Protein AF-A0A101VU40-F1 (afdb_monomer_lite)

Foldseek 3Di:
DDPVVVVVVVVVVVVVVVVVVVVVVVVVVVVVVVVVVVVVVVVVVVVVVVVVVVVVVVVVCPPPVNVQVCCCPVVVDDDDPDDPDPPPDDPVNVVVVVVVVVVVVD

Sequence (106 aa):
MNRTNIFYTIVAVFFVAIFVFIYVVLVTENKNNSRDYVKSIEMFNRKKNTIEMKKVEIQTLESEDRITSFAADSLNLIRSSDVFEKITISKTQLKQIELVLKEKYE

Secondary structure (DSSP, 8-state):
--HHHHHHHHHHHHHHHHHHHHHHHHHHHHHHHHHHHHHHHHHHHHHHHHHHHHHHHHHHHS-HHHHHHHHHHHH-PPPP-S--------HHHHHHHHHHHHHH--

Radius of gyration: 39.48 Å; chains: 1; bounding box: 72×41×106 Å

pLDDT: mean 81.67, std 13.39, range [48.22, 97.38]

Structure (mmCIF, N/CA/C/O backbone):
data_AF-A0A101VU40-F1
#
_entry.id   AF-A0A101VU40-F1
#
loop_
_atom_site.group_PDB
_atom_site.id
_atom_site.type_symbol
_atom_site.label_atom_id
_atom_site.label_alt_id
_atom_site.label_comp_id
_atom_site.label_asym_id
_atom_site.label_entity_id
_atom_site.label_seq_id
_atom_site.pdbx_PDB_ins_code
_atom_site.Cartn_x
_atom_site.Cartn_y
_atom_site.Cartn_z
_atom_site.occupancy
_atom_site.B_iso_or_equiv
_atom_site.auth_seq_id
_atom_site.auth_comp_id
_atom_site.auth_asym_id
_atom_site.auth_atom_id
_atom_site.pdbx_PDB_model_num
ATOM 1 N N . MET A 1 1 ? 32.180 6.579 -54.361 1.00 57.69 1 MET A N 1
ATOM 2 C CA . MET A 1 1 ? 31.068 6.614 -53.385 1.00 57.69 1 MET A CA 1
ATOM 3 C C . MET A 1 1 ? 31.168 7.933 -52.622 1.00 57.69 1 MET A C 1
ATOM 5 O O . MET A 1 1 ? 32.208 8.185 -52.026 1.00 57.69 1 MET A O 1
ATOM 9 N N . ASN A 1 2 ? 30.182 8.828 -52.750 1.00 74.38 2 ASN A N 1
ATOM 10 C CA . ASN A 1 2 ? 30.278 10.199 -52.226 1.00 74.38 2 ASN A CA 1
ATOM 11 C C . ASN A 1 2 ? 30.346 10.204 -50.692 1.00 74.38 2 ASN A C 1
ATOM 13 O O . ASN A 1 2 ? 29.471 9.644 -50.033 1.00 74.38 2 ASN A O 1
ATOM 17 N N . ARG A 1 3 ? 31.373 10.855 -50.126 1.00 74.25 3 ARG A N 1
ATOM 18 C CA . ARG A 1 3 ? 31.601 10.958 -48.669 1.00 74.25 3 ARG A CA 1
ATOM 19 C C . ARG A 1 3 ? 30.395 11.533 -47.915 1.00 74.25 3 ARG A C 1
ATOM 21 O O . ARG A 1 3 ? 30.128 11.125 -46.791 1.00 74.25 3 ARG A O 1
ATOM 28 N N . THR A 1 4 ? 29.634 12.413 -48.560 1.00 79.31 4 THR A N 1
ATOM 29 C CA . THR A 1 4 ? 28.373 12.968 -48.055 1.00 79.31 4 THR A CA 1
ATOM 30 C C . THR A 1 4 ? 27.316 11.893 -47.801 1.00 79.31 4 THR A C 1
ATOM 32 O O . THR A 1 4 ? 26.746 11.856 -46.717 1.00 79.31 4 THR A O 1
ATOM 35 N N . ASN A 1 5 ? 27.106 10.953 -48.726 1.00 83.94 5 ASN A N 1
ATOM 36 C CA . ASN A 1 5 ? 26.100 9.891 -48.564 1.00 83.94 5 ASN A CA 1
ATOM 37 C C . ASN A 1 5 ? 26.449 8.928 -47.417 1.00 83.94 5 ASN A C 1
ATOM 39 O O . ASN A 1 5 ? 25.563 8.452 -46.707 1.00 83.94 5 ASN A O 1
ATOM 43 N N . ILE A 1 6 ? 27.744 8.670 -47.207 1.00 86.88 6 ILE A N 1
ATOM 44 C CA . ILE A 1 6 ? 28.229 7.844 -46.092 1.00 86.88 6 ILE A CA 1
ATOM 45 C C . ILE A 1 6 ? 27.946 8.547 -44.758 1.00 86.88 6 ILE A C 1
ATOM 47 O O . ILE A 1 6 ? 27.414 7.923 -43.844 1.00 86.88 6 ILE A O 1
ATOM 51 N N . PHE A 1 7 ? 28.223 9.851 -44.665 1.00 89.94 7 PHE A N 1
ATOM 52 C CA . PHE A 1 7 ? 27.946 10.637 -43.462 1.00 89.94 7 PHE A CA 1
ATOM 53 C C . PHE A 1 7 ? 26.452 10.644 -43.099 1.00 89.94 7 PHE A C 1
ATOM 55 O O . PHE A 1 7 ? 26.106 10.359 -41.956 1.00 89.94 7 PHE A O 1
ATOM 62 N N . TYR A 1 8 ? 25.557 10.868 -44.068 1.00 90.31 8 TYR A N 1
ATOM 63 C CA . TYR A 1 8 ? 24.108 10.813 -43.822 1.00 90.31 8 TYR A CA 1
ATOM 64 C C . TYR A 1 8 ? 23.635 9.439 -43.339 1.00 90.31 8 TYR A C 1
ATOM 66 O O . TYR A 1 8 ? 22.791 9.360 -42.449 1.00 90.31 8 TYR A O 1
ATOM 74 N N . THR A 1 9 ? 24.204 8.358 -43.877 1.00 91.12 9 THR A N 1
ATOM 75 C CA . THR A 1 9 ? 23.857 6.992 -43.457 1.00 91.12 9 THR A CA 1
ATOM 76 C C . THR A 1 9 ? 24.282 6.734 -42.009 1.00 91.12 9 THR A C 1
ATOM 78 O O . THR A 1 9 ? 23.502 6.198 -41.226 1.00 91.12 9 THR A O 1
ATOM 81 N N . ILE A 1 10 ? 25.488 7.166 -41.623 1.00 92.88 10 ILE A N 1
ATOM 82 C CA . ILE A 1 10 ? 25.988 7.043 -40.244 1.00 92.88 10 ILE A CA 1
ATOM 83 C C . ILE A 1 10 ? 25.093 7.821 -39.275 1.00 92.88 10 ILE A C 1
ATOM 85 O O . ILE A 1 10 ? 24.694 7.290 -38.239 1.00 92.88 10 ILE A O 1
ATOM 89 N N . VAL A 1 11 ? 24.732 9.056 -39.631 1.00 94.19 11 VAL A N 1
ATOM 90 C CA . VAL A 1 11 ? 23.842 9.893 -38.817 1.00 94.19 11 VAL A CA 1
ATOM 91 C C . VAL A 1 11 ? 22.459 9.248 -38.673 1.00 94.19 11 VAL A C 1
ATOM 93 O O . VAL A 1 11 ? 21.932 9.188 -37.566 1.00 94.19 11 VAL A O 1
ATOM 96 N N . ALA A 1 12 ? 21.891 8.700 -39.750 1.00 94.12 12 ALA A N 1
ATOM 97 C CA . ALA A 1 12 ? 20.597 8.020 -39.703 1.00 94.12 12 ALA A CA 1
ATOM 98 C C . ALA A 1 12 ? 20.611 6.797 -38.769 1.00 94.12 12 ALA A C 1
ATOM 100 O O . ALA A 1 12 ? 19.716 6.647 -37.939 1.00 94.12 12 ALA A O 1
ATOM 101 N N . VAL A 1 13 ? 21.650 5.957 -38.844 1.00 95.12 13 VAL A N 1
ATOM 102 C CA . VAL A 1 13 ? 21.808 4.795 -37.951 1.00 95.12 13 VAL A CA 1
ATOM 103 C C . VAL A 1 13 ? 21.949 5.233 -36.491 1.00 95.12 13 VAL A C 1
ATOM 105 O O . VAL A 1 13 ? 21.360 4.617 -35.603 1.00 95.12 13 VAL A O 1
ATOM 108 N N . PHE A 1 14 ? 22.671 6.325 -36.234 1.00 96.12 14 PHE A N 1
ATOM 109 C CA . PHE A 1 14 ? 22.821 6.874 -34.889 1.00 96.12 14 PHE A CA 1
ATOM 110 C C . PHE A 1 14 ? 21.483 7.346 -34.299 1.00 96.12 14 PHE A C 1
ATOM 112 O O . PHE A 1 14 ? 21.163 7.025 -33.154 1.00 96.12 14 PHE A O 1
ATOM 119 N N . PHE A 1 15 ? 20.654 8.032 -35.091 1.00 96.12 15 PHE A N 1
ATOM 120 C CA . PHE A 1 15 ? 19.312 8.432 -34.659 1.00 96.12 15 PHE A CA 1
ATOM 121 C C . PHE A 1 15 ? 18.407 7.235 -34.365 1.00 96.12 15 PHE A C 1
ATOM 123 O O . PHE A 1 15 ? 17.697 7.247 -33.360 1.00 96.12 15 PHE A O 1
ATOM 130 N N . VAL A 1 16 ? 18.459 6.186 -35.189 1.00 96.38 16 VAL A N 1
ATOM 131 C CA . VAL A 1 16 ? 17.704 4.949 -34.936 1.00 96.38 16 VAL A CA 1
ATOM 132 C C . VAL A 1 16 ? 18.143 4.308 -33.617 1.00 96.38 16 VAL A C 1
ATOM 134 O O . VAL A 1 16 ? 17.294 3.921 -32.817 1.00 96.38 16 VAL A O 1
ATOM 137 N N . ALA A 1 17 ? 19.449 4.255 -33.342 1.00 96.00 17 ALA A N 1
ATOM 138 C CA . ALA A 1 17 ? 19.969 3.714 -32.088 1.00 96.00 17 ALA A CA 1
ATOM 139 C C . ALA A 1 17 ? 19.490 4.510 -30.860 1.00 96.00 17 ALA A C 1
ATOM 141 O O . ALA A 1 17 ? 19.069 3.913 -29.869 1.00 96.00 17 ALA A O 1
ATOM 142 N N . ILE A 1 18 ? 19.482 5.847 -30.940 1.00 96.75 18 ILE A N 1
ATOM 143 C CA . ILE A 1 18 ? 18.930 6.708 -29.881 1.00 96.75 18 ILE A CA 1
ATOM 144 C C . ILE A 1 18 ? 17.445 6.413 -29.665 1.00 96.75 18 ILE A C 1
ATOM 146 O O . ILE A 1 18 ? 16.999 6.290 -28.526 1.00 96.75 18 ILE A O 1
ATOM 150 N N . PHE A 1 19 ? 16.676 6.271 -30.744 1.00 96.62 19 PHE A N 1
ATOM 151 C CA . PHE A 1 19 ? 15.241 6.020 -30.649 1.00 96.62 19 PHE A CA 1
ATOM 152 C C . PHE A 1 19 ? 14.938 4.688 -29.954 1.00 96.62 19 PHE A C 1
ATOM 154 O O . PHE A 1 19 ? 14.075 4.621 -29.079 1.00 96.62 19 PHE A O 1
ATOM 161 N N . VAL A 1 20 ? 15.696 3.639 -30.291 1.00 96.50 20 VAL A N 1
ATOM 162 C CA . VAL A 1 20 ? 15.603 2.331 -29.628 1.00 96.50 20 VAL A CA 1
ATOM 163 C C . VAL A 1 20 ? 15.969 2.445 -28.148 1.00 96.50 20 VAL A C 1
ATOM 165 O O . VAL A 1 20 ? 15.271 1.888 -27.303 1.00 96.50 20 VAL A O 1
ATOM 168 N N . PHE A 1 21 ? 17.017 3.200 -27.813 1.00 97.00 21 PHE A N 1
ATOM 169 C CA . PHE A 1 21 ? 17.418 3.414 -26.424 1.00 97.00 21 PHE A CA 1
ATOM 170 C C . PHE A 1 21 ? 16.319 4.110 -25.607 1.00 97.00 21 PHE A C 1
ATOM 172 O O . PHE A 1 21 ? 15.938 3.616 -24.547 1.00 97.00 21 PHE A O 1
ATOM 179 N N . ILE A 1 22 ? 15.752 5.204 -26.128 1.00 96.88 22 ILE A N 1
ATOM 180 C CA . ILE A 1 22 ? 14.649 5.933 -25.482 1.00 96.88 22 ILE A CA 1
ATOM 181 C C . ILE A 1 22 ? 13.449 5.007 -25.268 1.00 96.88 22 ILE A C 1
ATOM 183 O O . ILE A 1 22 ? 12.874 4.983 -24.181 1.00 96.88 22 ILE A O 1
ATOM 187 N N . TYR A 1 23 ? 13.093 4.209 -26.276 1.00 97.00 23 TYR A N 1
ATOM 188 C CA . TYR A 1 23 ? 11.992 3.259 -26.167 1.00 97.00 23 TYR A CA 1
ATOM 189 C C . TYR A 1 23 ? 12.210 2.246 -25.034 1.00 97.00 23 TYR A C 1
ATOM 191 O O . TYR A 1 23 ? 11.312 2.026 -24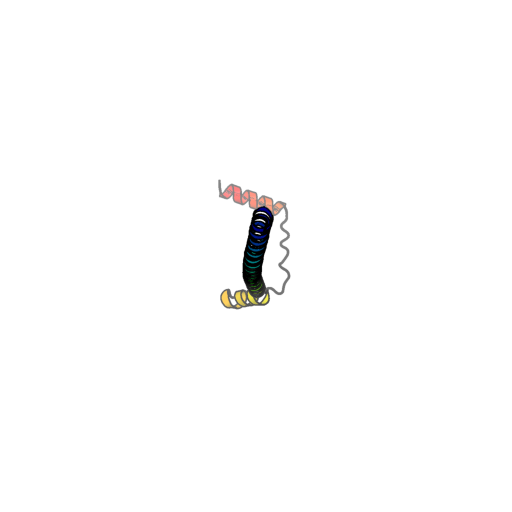.221 1.00 97.00 23 TYR A O 1
ATOM 199 N N . VAL A 1 24 ? 13.406 1.660 -24.933 1.00 97.06 24 VAL A N 1
ATOM 200 C CA . VAL A 1 24 ? 13.733 0.690 -23.875 1.00 97.06 24 VAL A CA 1
ATOM 201 C C . VAL A 1 24 ? 13.656 1.328 -22.486 1.00 97.06 24 VAL A C 1
ATOM 203 O O . VAL A 1 24 ? 13.112 0.712 -21.563 1.00 97.06 24 VAL A O 1
ATOM 206 N N . VAL A 1 25 ? 14.152 2.559 -22.334 1.00 97.38 25 VAL A N 1
ATOM 207 C CA . VAL A 1 25 ? 14.056 3.308 -21.072 1.00 97.38 25 VAL A CA 1
ATOM 208 C C . VAL A 1 25 ? 12.592 3.531 -20.697 1.00 97.38 25 VAL A C 1
ATOM 210 O O . VAL A 1 25 ? 12.191 3.147 -19.601 1.00 97.38 25 VAL A O 1
ATOM 213 N N . LEU A 1 26 ? 11.765 4.024 -21.625 1.00 96.12 26 LEU A N 1
ATOM 214 C CA . LEU A 1 26 ? 10.340 4.268 -21.381 1.00 96.12 26 LEU A CA 1
ATOM 215 C C . LEU A 1 26 ? 9.578 2.995 -21.001 1.00 96.12 26 LEU A C 1
ATOM 217 O O . LEU A 1 26 ? 8.771 3.008 -20.074 1.00 96.12 26 LEU A O 1
ATOM 221 N N . VAL A 1 27 ? 9.832 1.876 -21.684 1.00 96.81 27 VAL A N 1
ATOM 222 C CA . VAL A 1 27 ? 9.200 0.589 -21.347 1.00 96.81 27 VAL A CA 1
ATOM 223 C C . VAL A 1 27 ? 9.608 0.130 -19.947 1.00 96.81 27 VAL A C 1
ATOM 225 O O . VAL A 1 27 ? 8.775 -0.369 -19.186 1.00 96.81 27 VAL A O 1
ATOM 228 N N . THR A 1 28 ? 10.876 0.319 -19.586 1.00 96.31 28 THR A N 1
ATOM 229 C CA . THR A 1 28 ? 11.401 -0.053 -18.268 1.00 96.31 28 THR A CA 1
ATOM 230 C C . THR A 1 28 ? 10.796 0.810 -17.164 1.00 96.31 28 THR A C 1
ATOM 232 O O . THR A 1 28 ? 10.316 0.277 -16.162 1.00 96.31 28 THR A O 1
ATOM 235 N N . GLU A 1 29 ? 10.757 2.127 -17.358 1.00 94.25 29 GLU A N 1
ATOM 236 C CA . GLU A 1 29 ? 10.139 3.065 -16.421 1.00 94.25 29 GLU A CA 1
ATOM 237 C C . GLU A 1 29 ? 8.648 2.790 -16.254 1.00 94.25 29 GLU A C 1
ATOM 239 O O . GLU A 1 29 ? 8.164 2.717 -15.127 1.00 94.25 29 GLU A O 1
ATOM 244 N N . ASN A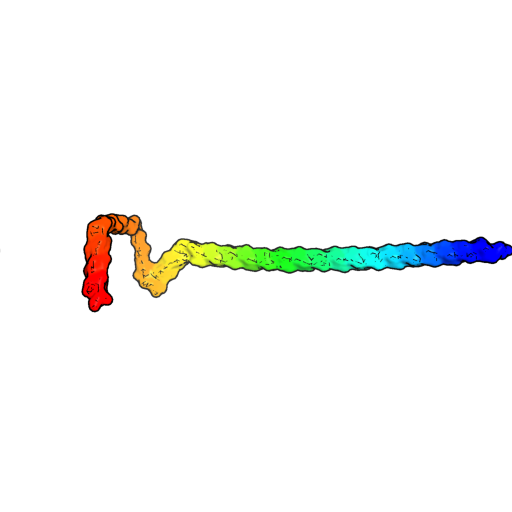 1 30 ? 7.926 2.538 -17.346 1.00 94.44 30 ASN A N 1
ATOM 245 C CA . ASN A 1 30 ? 6.501 2.229 -17.289 1.00 94.44 30 ASN A CA 1
ATOM 246 C C . ASN A 1 30 ? 6.235 0.925 -16.517 1.00 94.44 30 ASN A C 1
ATOM 248 O O . ASN A 1 30 ? 5.348 0.860 -15.666 1.00 94.44 30 ASN A O 1
ATOM 252 N N .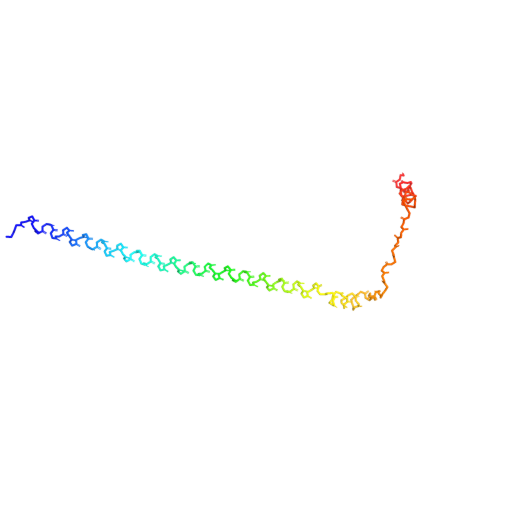 LYS A 1 31 ? 7.060 -0.108 -16.733 1.00 94.56 31 LYS A N 1
ATOM 253 C CA . LYS A 1 31 ? 6.970 -1.366 -15.979 1.00 94.56 31 LYS A CA 1
ATOM 254 C C . LYS A 1 31 ? 7.240 -1.165 -14.487 1.00 94.56 31 LYS A C 1
ATOM 256 O O . LYS A 1 31 ? 6.541 -1.752 -13.658 1.00 94.56 31 LYS A O 1
ATOM 261 N N . ASN A 1 32 ? 8.239 -0.357 -14.141 1.00 94.44 32 ASN A N 1
ATOM 262 C CA . ASN A 1 32 ? 8.558 -0.047 -12.749 1.00 94.44 32 ASN A CA 1
ATOM 263 C C . ASN A 1 32 ? 7.432 0.758 -12.090 1.00 94.44 32 ASN A C 1
ATOM 265 O O . ASN A 1 32 ? 6.936 0.356 -11.042 1.00 94.44 32 ASN A O 1
ATOM 269 N N . ASN A 1 33 ? 6.948 1.806 -12.757 1.00 94.50 33 ASN A N 1
ATOM 270 C CA . ASN A 1 33 ? 5.852 2.638 -12.273 1.00 94.50 33 ASN A CA 1
ATOM 271 C C . ASN A 1 33 ? 4.558 1.831 -12.083 1.00 94.50 33 ASN A C 1
ATOM 273 O O . ASN A 1 33 ? 3.884 1.960 -11.065 1.00 94.50 33 ASN A O 1
ATOM 277 N N . SER A 1 34 ? 4.238 0.935 -13.021 1.00 93.38 34 SER A N 1
ATOM 278 C CA . SER A 1 34 ? 3.098 0.023 -12.893 1.00 93.38 34 SER 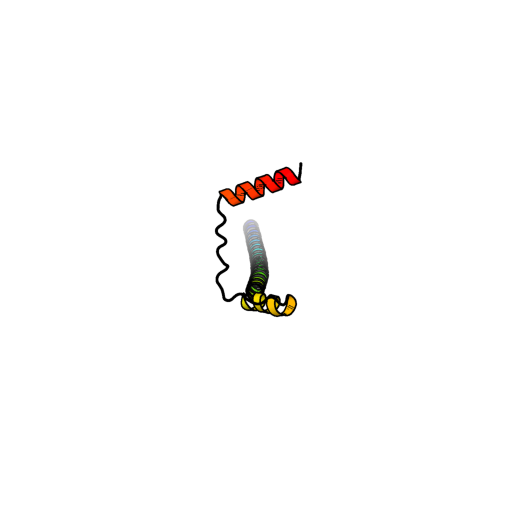A CA 1
ATOM 279 C C . SER A 1 34 ? 3.235 -0.881 -11.665 1.00 93.38 34 SER A C 1
ATOM 281 O O . SER A 1 34 ? 2.294 -1.013 -10.883 1.00 93.38 34 SER A O 1
ATOM 283 N N . ARG A 1 35 ? 4.420 -1.460 -11.438 1.00 92.50 35 ARG A N 1
ATOM 284 C CA . ARG A 1 35 ? 4.679 -2.295 -10.259 1.00 92.50 35 ARG A CA 1
ATOM 285 C C . ARG A 1 35 ? 4.518 -1.511 -8.957 1.00 92.50 35 ARG A C 1
ATOM 287 O O . ARG A 1 35 ? 3.940 -2.039 -8.008 1.00 92.50 35 ARG A O 1
ATOM 294 N N . ASP A 1 36 ? 5.030 -0.290 -8.900 1.00 93.00 36 ASP A N 1
ATOM 295 C CA . ASP A 1 36 ? 4.946 0.537 -7.698 1.00 93.00 36 ASP A CA 1
ATOM 296 C C . ASP A 1 36 ? 3.505 0.981 -7.430 1.00 93.00 36 ASP A C 1
ATOM 298 O O . ASP A 1 36 ? 3.040 0.880 -6.295 1.00 93.00 36 ASP A O 1
ATOM 302 N N . TYR A 1 37 ? 2.750 1.317 -8.478 1.00 93.81 37 TYR A N 1
ATOM 303 C CA . TYR A 1 37 ? 1.318 1.589 -8.383 1.00 93.81 37 TYR A CA 1
ATOM 304 C C . TYR A 1 37 ? 0.533 0.400 -7.805 1.00 93.81 37 TYR A C 1
ATOM 306 O O . TYR A 1 37 ? -0.245 0.575 -6.864 1.00 93.81 37 TYR A O 1
ATOM 314 N N . VAL A 1 38 ? 0.773 -0.824 -8.300 1.00 93.75 38 VAL A N 1
ATOM 315 C CA . VAL A 1 38 ? 0.123 -2.034 -7.762 1.00 93.75 38 VAL A CA 1
ATOM 316 C C . VAL A 1 38 ? 0.471 -2.237 -6.285 1.00 93.75 38 VAL A C 1
ATOM 318 O O . VAL A 1 38 ? -0.426 -2.460 -5.473 1.00 93.75 38 VAL A O 1
ATOM 321 N N . LYS A 1 39 ? 1.743 -2.089 -5.898 1.00 94.31 39 LYS A N 1
ATOM 322 C CA . LYS A 1 39 ? 2.158 -2.200 -4.488 1.00 94.31 39 LYS A CA 1
ATOM 323 C C . LYS A 1 39 ? 1.471 -1.167 -3.597 1.00 94.31 39 LYS A C 1
ATOM 325 O O . LYS A 1 39 ? 1.053 -1.499 -2.488 1.00 94.31 39 LYS A O 1
ATOM 330 N N . SER A 1 40 ? 1.349 0.076 -4.059 1.00 92.88 40 SER A N 1
ATOM 331 C CA . SER A 1 40 ? 0.660 1.131 -3.315 1.00 92.88 40 SER A CA 1
ATOM 332 C C . SER A 1 40 ? -0.822 0.809 -3.118 1.00 92.88 40 SER A C 1
ATOM 334 O O . SER A 1 40 ? -1.335 0.989 -2.011 1.00 92.88 40 SER A O 1
ATOM 336 N N . ILE A 1 41 ? -1.492 0.266 -4.139 1.00 94.69 41 ILE A N 1
ATOM 337 C CA . ILE A 1 41 ? -2.879 -0.210 -4.030 1.00 94.69 41 ILE A CA 1
ATOM 338 C C . ILE A 1 41 ? -2.989 -1.361 -3.031 1.00 94.69 41 ILE A C 1
ATOM 340 O O . ILE A 1 41 ? -3.870 -1.347 -2.172 1.00 94.69 41 ILE A O 1
ATOM 344 N N . GLU A 1 42 ? -2.099 -2.350 -3.101 1.00 93.69 42 GLU A N 1
ATOM 345 C CA . GLU A 1 42 ? -2.106 -3.472 -2.161 1.00 93.69 42 GLU A CA 1
ATOM 346 C C . GLU A 1 42 ? -1.906 -3.003 -0.717 1.00 93.69 42 GLU A C 1
ATOM 348 O O . GLU A 1 42 ? -2.633 -3.434 0.180 1.00 93.69 42 GLU A O 1
ATOM 353 N N . MET A 1 43 ? -0.965 -2.084 -0.474 1.00 94.31 43 MET A N 1
ATOM 354 C CA . MET A 1 43 ? -0.763 -1.496 0.853 1.00 94.31 43 MET A CA 1
ATOM 355 C C . MET A 1 43 ? -1.994 -0.727 1.334 1.00 94.31 43 MET A C 1
ATOM 357 O O . MET A 1 43 ? -2.367 -0.844 2.503 1.00 94.31 43 MET A O 1
ATOM 361 N N . PHE A 1 44 ? -2.630 0.043 0.451 1.00 94.19 44 PHE A N 1
ATOM 362 C CA . PHE A 1 44 ? -3.854 0.766 0.774 1.00 94.19 44 PHE A CA 1
ATOM 363 C C . PHE A 1 44 ? -4.986 -0.196 1.156 1.00 94.19 44 PHE A C 1
ATOM 365 O O . PHE A 1 44 ? -5.595 -0.043 2.216 1.00 94.19 44 PHE A O 1
ATOM 372 N N . ASN A 1 45 ? -5.207 -1.241 0.356 1.00 94.62 45 ASN A N 1
ATOM 373 C CA . ASN A 1 45 ? -6.230 -2.251 0.619 1.00 94.62 45 ASN A CA 1
ATOM 374 C C . ASN A 1 45 ? -5.966 -3.014 1.920 1.00 94.62 45 ASN A C 1
ATOM 376 O O . ASN A 1 45 ? -6.890 -3.222 2.699 1.00 94.62 45 ASN A O 1
ATOM 380 N N . ARG A 1 46 ? -4.708 -3.359 2.224 1.00 93.56 46 ARG A N 1
ATOM 381 C CA . ARG A 1 46 ? -4.353 -3.970 3.516 1.00 93.56 46 ARG A CA 1
ATOM 382 C C . ARG A 1 46 ? -4.736 -3.073 4.689 1.00 93.56 46 ARG A C 1
ATOM 384 O O . ARG A 1 46 ? -5.369 -3.543 5.626 1.00 93.56 46 ARG A O 1
ATOM 391 N N . LYS A 1 47 ? -4.395 -1.780 4.631 1.00 93.88 47 LYS A N 1
ATOM 392 C CA . LYS A 1 47 ? -4.763 -0.822 5.687 1.00 93.88 47 LYS A CA 1
ATOM 393 C C . LYS A 1 47 ? -6.280 -0.693 5.828 1.00 93.88 47 LYS A C 1
ATOM 395 O O . LYS A 1 47 ? -6.777 -0.696 6.952 1.00 93.88 47 LYS A O 1
ATOM 400 N N . LYS A 1 48 ? -7.006 -0.623 4.709 1.00 93.81 48 LYS A N 1
ATOM 401 C CA . LYS A 1 48 ? -8.472 -0.580 4.695 1.00 93.81 48 LYS A CA 1
ATOM 402 C C . LYS A 1 48 ? -9.075 -1.820 5.363 1.00 93.81 48 LYS A C 1
ATOM 404 O O . LYS A 1 48 ? -9.902 -1.670 6.255 1.00 93.81 48 LYS A O 1
ATOM 409 N N . ASN A 1 49 ? -8.599 -3.013 5.011 1.00 93.62 49 ASN A N 1
ATOM 410 C CA . ASN A 1 49 ? -9.070 -4.268 5.598 1.00 93.62 49 ASN A CA 1
ATOM 411 C C . ASN A 1 49 ? -8.791 -4.334 7.106 1.00 93.62 49 ASN A C 1
ATOM 413 O O . ASN A 1 49 ? -9.641 -4.783 7.868 1.00 93.62 49 ASN A O 1
ATOM 417 N N . THR A 1 50 ? -7.634 -3.846 7.565 1.00 94.06 50 THR A N 1
ATOM 418 C CA . THR A 1 50 ? -7.339 -3.760 9.004 1.00 94.06 50 THR A CA 1
ATOM 419 C C . THR A 1 50 ? -8.322 -2.845 9.729 1.00 94.06 50 THR A C 1
ATOM 421 O O . THR A 1 50 ? -8.771 -3.177 10.823 1.00 94.06 50 THR A O 1
ATOM 424 N N . ILE A 1 51 ? -8.667 -1.696 9.141 1.00 92.38 51 ILE A N 1
ATOM 425 C CA . ILE A 1 51 ? -9.659 -0.779 9.718 1.00 92.38 51 ILE A CA 1
ATOM 426 C C . ILE A 1 51 ? -11.035 -1.445 9.770 1.00 92.38 51 ILE A C 1
ATOM 428 O O . ILE A 1 51 ? -11.716 -1.354 10.786 1.00 92.38 51 ILE A O 1
ATOM 432 N N . GLU A 1 52 ? -11.435 -2.130 8.702 1.00 91.12 52 GLU A N 1
ATOM 433 C CA . GLU A 1 52 ? -12.721 -2.820 8.629 1.00 91.12 52 GLU A CA 1
ATOM 434 C C . GLU A 1 52 ? -12.821 -3.954 9.655 1.00 91.12 52 GLU A C 1
ATOM 436 O O . GLU A 1 52 ? -13.803 -4.032 10.385 1.00 91.12 52 GLU A O 1
ATOM 441 N N . MET A 1 53 ? -11.764 -4.751 9.812 1.00 89.81 53 MET A N 1
ATOM 442 C CA . MET A 1 53 ? -11.676 -5.780 10.850 1.00 89.81 53 MET A CA 1
ATOM 443 C C . MET A 1 53 ? -11.789 -5.186 12.258 1.00 89.81 53 MET A C 1
ATOM 445 O O . MET A 1 53 ? -12.574 -5.678 13.063 1.00 89.81 53 MET A O 1
ATOM 449 N N . LYS A 1 54 ? -11.071 -4.092 12.548 1.00 88.19 54 LYS A N 1
ATOM 450 C CA . LYS A 1 54 ? -11.192 -3.391 13.837 1.00 88.19 54 LYS A CA 1
ATOM 451 C C . LYS A 1 54 ? -12.587 -2.813 14.053 1.00 88.19 54 LYS A C 1
ATOM 453 O O . LYS A 1 54 ? -13.076 -2.804 15.174 1.00 88.19 54 LYS A O 1
ATOM 458 N N . LYS A 1 55 ? -13.240 -2.330 12.996 1.00 89.38 55 LYS A N 1
ATOM 459 C CA . LYS A 1 55 ? -14.620 -1.843 13.069 1.00 89.38 55 LYS A CA 1
ATOM 460 C C . LYS A 1 55 ? -15.583 -2.977 13.418 1.00 89.38 55 LYS A C 1
ATOM 462 O O . LYS A 1 55 ? -16.442 -2.780 14.267 1.00 89.38 55 LYS A O 1
ATOM 467 N N . VAL A 1 56 ? -15.426 -4.145 12.796 1.00 86.94 56 VAL A N 1
ATOM 468 C CA . VAL A 1 56 ? -16.209 -5.340 13.140 1.00 86.94 56 VAL A CA 1
ATOM 469 C C . VAL A 1 56 ? -15.953 -5.734 14.593 1.00 86.94 56 VAL A C 1
ATOM 471 O O . VAL A 1 56 ? -16.903 -5.955 15.330 1.00 86.94 56 VAL A O 1
ATOM 474 N N . GLU A 1 57 ? -14.698 -5.743 15.041 1.00 83.06 57 GLU A N 1
ATOM 475 C CA . GLU A 1 57 ? -14.345 -6.023 16.437 1.00 83.06 57 GLU A CA 1
ATOM 476 C C . GLU A 1 57 ? -15.024 -5.043 17.409 1.00 83.06 57 GLU A C 1
ATOM 478 O O . GLU A 1 57 ? -15.671 -5.479 18.360 1.00 83.06 57 GLU A O 1
ATOM 483 N N . ILE A 1 58 ? -14.975 -3.736 17.131 1.00 80.50 58 ILE A N 1
ATOM 484 C CA . ILE A 1 58 ? -15.698 -2.719 17.909 1.00 80.50 58 ILE A CA 1
ATOM 485 C C . ILE A 1 58 ? -17.194 -3.026 17.934 1.00 80.50 58 ILE A C 1
ATOM 487 O O . ILE A 1 58 ? -17.768 -3.080 19.011 1.00 80.50 58 ILE A O 1
ATOM 491 N N . GLN A 1 59 ? -17.815 -3.319 16.790 1.00 77.25 59 GLN A N 1
ATOM 492 C CA . GLN A 1 59 ? -19.237 -3.676 16.739 1.00 77.25 59 GLN A CA 1
ATOM 493 C C . GLN A 1 59 ? -19.555 -4.929 17.566 1.00 77.25 59 GLN A C 1
ATOM 495 O O . GLN A 1 59 ? -20.598 -4.992 18.213 1.00 77.25 59 GLN A O 1
ATOM 500 N N . THR A 1 60 ? -18.659 -5.920 17.595 1.00 76.81 60 THR A N 1
ATOM 501 C CA . THR A 1 60 ? -18.841 -7.092 18.463 1.00 76.81 60 THR A CA 1
ATOM 502 C C . THR A 1 60 ? -18.710 -6.751 19.949 1.00 76.81 60 THR A C 1
ATOM 504 O O . THR A 1 60 ? -19.404 -7.347 20.773 1.00 76.81 60 THR A O 1
ATOM 507 N N . LEU A 1 61 ? -17.848 -5.798 20.315 1.00 72.94 61 LEU A N 1
ATOM 508 C CA . LEU A 1 61 ? -17.672 -5.328 21.693 1.00 72.94 61 LEU A CA 1
ATOM 509 C C . LEU A 1 61 ? -18.814 -4.408 22.146 1.00 72.94 61 LEU A C 1
ATOM 511 O O . LEU A 1 61 ? -19.226 -4.482 23.297 1.00 72.94 61 LEU A O 1
ATOM 515 N N . GLU A 1 62 ? -19.343 -3.590 21.240 1.00 73.69 62 GLU A N 1
ATOM 516 C CA . GLU A 1 62 ? -20.494 -2.706 21.451 1.00 73.69 62 GLU A CA 1
ATOM 517 C C . GLU A 1 62 ? -21.833 -3.451 21.437 1.00 73.69 62 GLU A C 1
ATOM 519 O O . GLU A 1 62 ? -22.866 -2.853 21.740 1.00 73.69 62 GLU A O 1
ATOM 524 N N . SER A 1 63 ? -21.845 -4.745 21.093 1.00 76.31 63 SER A N 1
ATOM 525 C CA . SER A 1 63 ? -23.071 -5.536 21.141 1.00 76.31 63 SER A CA 1
ATOM 526 C C . SER A 1 63 ? -23.662 -5.510 22.554 1.00 76.31 63 SER A C 1
ATOM 528 O O . SER A 1 63 ? -23.017 -5.881 23.540 1.00 76.31 63 SER A O 1
ATOM 530 N N . GLU A 1 64 ? -24.909 -5.049 22.645 1.00 65.31 64 GLU A N 1
ATOM 531 C CA . GLU A 1 64 ? -25.644 -4.889 23.902 1.00 65.31 64 GLU A CA 1
ATOM 532 C C . GLU A 1 64 ? -25.667 -6.192 24.714 1.00 65.31 64 GLU A C 1
ATOM 534 O O . GLU A 1 64 ? -25.532 -6.170 25.936 1.00 65.31 64 GLU A O 1
ATOM 539 N N . ASP A 1 65 ? -25.731 -7.339 24.038 1.00 66.62 65 ASP A N 1
ATOM 540 C CA . ASP A 1 65 ? -25.694 -8.666 24.654 1.00 66.62 65 ASP A CA 1
ATOM 541 C C . ASP A 1 65 ? -24.398 -8.926 25.437 1.00 66.62 65 ASP A C 1
ATOM 543 O O . ASP A 1 65 ? -24.435 -9.518 26.516 1.00 66.62 65 ASP A O 1
ATOM 547 N N . ARG A 1 66 ? -23.236 -8.451 24.963 1.00 64.94 66 ARG A N 1
ATOM 548 C CA . ARG A 1 66 ? -21.971 -8.604 25.705 1.00 64.94 66 ARG A CA 1
ATOM 549 C C . ARG A 1 66 ? -21.832 -7.581 26.817 1.00 64.94 66 ARG A C 1
ATOM 551 O O . ARG A 1 66 ? -21.313 -7.926 27.874 1.00 64.94 66 ARG A O 1
ATOM 558 N N . ILE A 1 67 ? -22.306 -6.355 26.606 1.00 67.62 67 ILE A N 1
ATOM 559 C CA . ILE A 1 67 ? -22.310 -5.313 27.642 1.00 67.62 67 ILE A CA 1
ATOM 560 C C . ILE A 1 67 ? -23.190 -5.751 28.817 1.00 67.62 67 ILE A C 1
ATOM 562 O O . ILE A 1 67 ? -22.772 -5.668 29.971 1.00 67.62 67 ILE A O 1
ATOM 566 N N . THR A 1 68 ? -24.384 -6.265 28.528 1.00 64.19 68 THR A N 1
ATOM 567 C CA . THR A 1 68 ? -25.315 -6.765 29.545 1.00 64.19 68 THR A CA 1
ATOM 568 C C . THR A 1 68 ? -24.784 -8.020 30.231 1.00 64.19 68 THR A C 1
ATOM 570 O O . THR A 1 68 ? -24.835 -8.079 31.456 1.00 64.19 68 THR A O 1
ATOM 573 N N . SER A 1 69 ? -24.195 -8.966 29.488 1.00 68.75 69 SER A N 1
ATOM 574 C CA . SER A 1 69 ? -23.554 -10.155 30.078 1.00 68.75 69 SER A CA 1
ATOM 575 C C . SER A 1 69 ? -22.376 -9.780 30.982 1.00 68.75 69 SER A C 1
ATOM 577 O O . SER A 1 69 ? -22.292 -10.245 32.109 1.00 68.75 69 SER A O 1
ATOM 579 N N . PHE A 1 70 ? -21.498 -8.870 30.551 1.00 70.00 70 PHE A N 1
ATOM 580 C CA . PHE A 1 70 ? -20.378 -8.405 31.374 1.00 70.00 70 PHE A CA 1
ATOM 581 C C . PHE A 1 70 ? -20.850 -7.659 32.629 1.00 70.00 70 PHE A C 1
ATOM 583 O O . PHE A 1 70 ? -20.307 -7.871 33.709 1.00 70.00 70 PHE A O 1
ATOM 590 N N . ALA A 1 71 ? -21.867 -6.802 32.515 1.00 67.94 71 ALA A N 1
ATOM 591 C CA . ALA A 1 71 ? -22.443 -6.103 33.661 1.00 67.94 71 ALA A CA 1
ATOM 592 C C . ALA A 1 71 ? -23.106 -7.072 34.658 1.00 67.94 71 ALA A C 1
ATOM 594 O O . ALA A 1 71 ? -22.945 -6.904 35.868 1.00 67.94 71 ALA A O 1
ATOM 595 N N . ALA A 1 72 ? -23.789 -8.106 34.163 1.00 69.56 72 ALA A N 1
ATOM 596 C CA . ALA A 1 72 ? -24.351 -9.164 34.994 1.00 69.56 72 ALA A CA 1
ATOM 597 C C . ALA A 1 72 ? -23.250 -9.979 35.690 1.00 69.56 72 ALA A C 1
ATOM 599 O O . ALA A 1 72 ? -23.269 -10.105 36.911 1.00 69.56 72 ALA A O 1
ATOM 600 N N . ASP A 1 73 ? -22.253 -10.448 34.941 1.00 71.00 73 ASP A N 1
ATOM 601 C CA . ASP A 1 73 ? -21.246 -11.390 35.438 1.00 71.00 73 ASP A CA 1
ATOM 602 C C . ASP A 1 73 ? -20.154 -10.723 36.286 1.00 71.00 73 ASP A C 1
ATOM 604 O O . ASP A 1 73 ? -19.670 -11.301 37.257 1.00 71.00 73 ASP A O 1
ATOM 608 N N . SER A 1 74 ? -19.734 -9.506 35.925 1.00 72.06 74 SER A N 1
ATOM 609 C CA . SER A 1 74 ? -18.590 -8.825 36.558 1.00 72.06 74 SER A CA 1
ATOM 610 C C . SER A 1 74 ? -18.998 -7.788 37.597 1.00 72.06 74 SER A C 1
ATOM 612 O O . SER A 1 74 ? -18.225 -7.501 38.509 1.00 72.06 74 SER A O 1
ATOM 614 N N . LEU A 1 75 ? -20.188 -7.199 37.459 1.00 73.75 75 LEU A N 1
ATOM 615 C CA . LEU A 1 75 ? -20.666 -6.129 38.339 1.00 73.75 75 LEU A CA 1
ATOM 616 C C . LEU A 1 75 ? -21.905 -6.542 39.147 1.00 73.75 75 LEU A C 1
ATOM 618 O O . LEU A 1 75 ? -22.396 -5.743 39.943 1.00 73.75 75 LEU A O 1
ATOM 622 N N . ASN A 1 76 ? -22.391 -7.780 38.971 1.00 68.69 76 ASN A N 1
ATOM 623 C CA . ASN A 1 76 ? -23.606 -8.298 39.603 1.00 68.69 76 ASN A CA 1
ATOM 624 C C . ASN A 1 76 ? -24.832 -7.395 39.343 1.00 68.69 76 ASN A C 1
ATOM 626 O O . ASN A 1 76 ? -25.741 -7.289 40.170 1.00 68.69 76 ASN A O 1
ATOM 630 N N . LEU A 1 77 ? -24.828 -6.689 38.206 1.00 70.50 77 LEU A N 1
ATOM 631 C CA . LEU A 1 77 ? -25.872 -5.748 37.825 1.00 70.50 77 LEU A CA 1
ATOM 632 C C . LEU A 1 77 ? -26.973 -6.491 37.077 1.00 70.50 77 LEU A C 1
ATOM 634 O O . LEU A 1 77 ? -26.744 -7.122 36.049 1.00 70.50 77 LEU A O 1
ATOM 638 N N . ILE A 1 78 ? -28.195 -6.383 37.581 1.00 65.25 78 ILE A N 1
ATOM 639 C CA . ILE A 1 78 ? -29.367 -7.015 36.982 1.00 65.25 78 ILE A CA 1
ATOM 640 C C . ILE A 1 78 ? -29.982 -6.026 35.992 1.00 65.25 78 ILE A C 1
ATOM 642 O O . ILE A 1 78 ? -30.192 -4.856 36.321 1.00 65.25 78 ILE A O 1
ATOM 646 N N . ARG A 1 79 ? -30.270 -6.478 34.767 1.00 57.28 79 ARG A N 1
ATOM 647 C CA . ARG A 1 79 ? -30.956 -5.650 33.767 1.00 57.28 79 ARG A CA 1
ATOM 648 C C . ARG A 1 79 ? -32.357 -5.310 34.282 1.00 57.28 79 ARG A C 1
ATOM 650 O O . ARG A 1 79 ? -33.158 -6.211 34.511 1.00 57.28 79 ARG A O 1
ATOM 657 N N . SER A 1 80 ? -32.651 -4.020 34.442 1.00 61.44 80 SER A N 1
ATOM 658 C CA . SER A 1 80 ? -34.008 -3.556 34.752 1.00 61.44 80 SER A CA 1
ATOM 659 C C . SER A 1 80 ? -34.925 -3.844 33.563 1.00 61.44 80 SER A C 1
ATOM 661 O O . SER A 1 80 ? -34.651 -3.385 32.454 1.00 61.44 80 SER A O 1
ATOM 663 N N . SER A 1 81 ? -35.998 -4.606 33.779 1.00 63.88 81 SER A N 1
ATOM 664 C CA . SER A 1 81 ? -37.072 -4.811 32.795 1.00 63.88 81 SER A CA 1
ATOM 665 C C . SER A 1 81 ? -37.990 -3.596 32.663 1.00 63.88 81 SER A C 1
ATOM 667 O O . SER A 1 81 ? -38.741 -3.495 31.695 1.00 63.88 81 SER A O 1
ATOM 669 N N . ASP A 1 82 ? -37.921 -2.678 33.626 1.00 58.03 82 ASP A N 1
ATOM 670 C CA . ASP A 1 82 ? -38.763 -1.495 33.675 1.00 58.03 82 ASP A CA 1
ATOM 671 C C . ASP A 1 82 ? -38.084 -0.312 32.984 1.00 58.03 82 ASP A C 1
ATOM 673 O O . ASP A 1 82 ? -36.879 -0.077 33.138 1.00 58.03 82 ASP A O 1
ATOM 677 N N . VAL A 1 83 ? -38.880 0.448 32.224 1.00 59.28 83 VAL A N 1
ATOM 678 C CA . VAL A 1 83 ? -38.492 1.756 31.686 1.00 59.28 83 VAL A CA 1
ATOM 679 C C . VAL A 1 83 ? -38.024 2.600 32.865 1.00 59.28 83 VAL A C 1
ATOM 681 O O . VAL A 1 83 ? -38.799 2.780 33.802 1.00 59.28 83 VAL A O 1
ATOM 684 N N . PHE A 1 84 ? -36.779 3.098 32.821 1.00 59.91 84 PHE A N 1
ATOM 685 C CA . PHE A 1 84 ? -36.235 3.977 33.859 1.00 59.91 84 PHE A CA 1
ATOM 686 C C . PHE A 1 84 ? -37.297 4.988 34.277 1.00 59.91 84 PHE A C 1
ATOM 688 O O . PHE A 1 84 ? -37.800 5.747 33.441 1.00 59.91 84 PHE A O 1
ATOM 695 N N . GLU A 1 85 ? -37.666 4.944 35.556 1.00 56.06 85 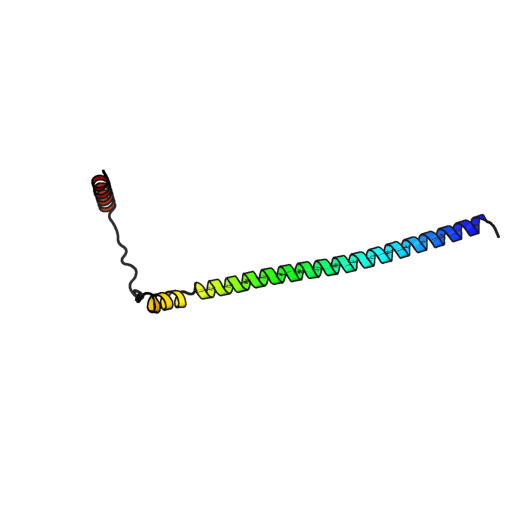GLU A N 1
ATOM 696 C CA . GLU A 1 85 ? -38.704 5.796 36.106 1.00 56.06 85 GLU A CA 1
ATOM 697 C C . GLU A 1 85 ? -38.329 7.241 35.775 1.00 56.06 85 GLU A C 1
ATOM 699 O O . GLU A 1 85 ? -37.245 7.724 36.113 1.00 56.06 85 GLU A O 1
ATOM 704 N N . LYS A 1 86 ? -39.171 7.908 34.982 1.00 55.28 86 LYS A N 1
ATOM 705 C CA . LYS A 1 86 ? -38.871 9.240 34.466 1.00 55.28 86 LYS A CA 1
ATOM 706 C C . LYS A 1 86 ? -38.972 10.208 35.639 1.00 55.28 86 LYS A C 1
ATOM 708 O O . LYS A 1 86 ? -40.051 10.735 35.910 1.00 55.28 86 LYS A O 1
ATOM 713 N N . ILE A 1 87 ? -37.861 10.414 36.350 1.00 62.75 87 ILE A N 1
ATOM 714 C CA . ILE A 1 87 ? -37.787 11.322 37.497 1.00 62.75 87 ILE A CA 1
ATOM 715 C C . ILE A 1 87 ? -38.097 12.729 36.981 1.00 62.75 87 ILE A C 1
ATOM 717 O O . ILE A 1 87 ? -37.251 13.430 36.426 1.00 62.75 87 ILE A O 1
ATOM 721 N N . THR A 1 88 ? -39.357 13.130 37.114 1.00 62.53 88 THR A N 1
ATOM 722 C CA . THR A 1 88 ? -39.831 14.439 36.682 1.00 62.53 88 THR A CA 1
ATOM 723 C C . THR A 1 88 ? -39.583 15.399 37.831 1.00 62.53 88 THR A C 1
ATOM 725 O O . THR A 1 88 ? -40.432 15.599 38.695 1.00 62.53 88 THR A O 1
ATOM 728 N N . ILE A 1 89 ? -38.374 15.952 37.875 1.00 67.94 89 ILE A N 1
ATOM 729 C CA . ILE A 1 89 ? -37.994 16.939 38.884 1.00 67.94 89 ILE A CA 1
ATOM 730 C C . ILE A 1 89 ? -38.657 18.265 38.520 1.00 67.94 89 ILE A C 1
ATOM 732 O O . ILE A 1 89 ? -38.482 18.790 37.416 1.00 67.94 89 ILE A O 1
ATOM 736 N N . SER A 1 90 ? -39.426 18.829 39.449 1.00 76.00 90 SER A N 1
ATOM 737 C CA . SER A 1 90 ? -39.985 20.164 39.257 1.00 76.00 90 SER A CA 1
ATOM 738 C C . SER A 1 90 ? -38.863 21.209 39.257 1.00 76.00 90 SER A C 1
ATOM 740 O O . SER A 1 90 ? -37.913 21.134 40.038 1.00 76.00 90 SER A O 1
ATOM 742 N N . LYS A 1 91 ? -38.980 22.244 38.416 1.00 77.12 91 LYS A N 1
ATOM 743 C CA . LYS A 1 91 ? -37.992 23.342 38.369 1.00 77.12 91 LYS A CA 1
ATOM 744 C C . LYS A 1 91 ? -37.777 24.005 39.739 1.00 77.12 91 LYS A C 1
ATOM 746 O O . LYS A 1 91 ? -36.695 24.513 40.012 1.00 77.12 91 LYS A O 1
ATOM 751 N N . THR A 1 92 ? -38.795 23.988 40.599 1.00 77.81 92 THR A N 1
ATOM 752 C CA . THR A 1 92 ? -38.744 24.528 41.963 1.00 77.81 92 THR A CA 1
ATOM 753 C C . THR A 1 92 ? -37.856 23.689 42.882 1.00 77.81 92 THR A C 1
ATOM 755 O O . THR A 1 92 ? -37.045 24.252 43.612 1.00 77.81 92 THR A O 1
ATOM 758 N N . GLN A 1 93 ? -37.947 22.357 42.804 1.00 75.81 93 GLN A N 1
ATOM 759 C CA . GLN A 1 93 ? -37.081 21.449 43.566 1.00 75.81 93 GLN A CA 1
ATOM 760 C C . GLN A 1 93 ? -35.617 21.580 43.141 1.00 75.81 93 GLN A C 1
ATOM 762 O O . GLN A 1 93 ? -34.733 21.587 43.991 1.00 75.81 93 GLN A O 1
ATOM 767 N N . LEU A 1 94 ? -35.361 21.765 41.842 1.00 79.44 94 LEU A N 1
ATOM 768 C CA . LEU A 1 94 ? -34.004 21.986 41.339 1.00 79.44 94 LEU A CA 1
ATOM 769 C C . LEU A 1 94 ? -33.371 23.250 41.952 1.00 79.44 94 LEU A C 1
ATOM 771 O O . LEU A 1 94 ? -32.238 23.210 42.418 1.00 79.44 94 LEU A O 1
ATOM 775 N N . LYS A 1 95 ? -34.138 24.348 42.028 1.00 80.81 95 LYS A N 1
ATOM 776 C CA . LYS A 1 95 ? -33.694 25.607 42.650 1.00 80.81 95 LYS A CA 1
ATOM 777 C C . LYS A 1 95 ? -33.449 25.487 44.154 1.00 80.81 95 LYS A C 1
ATOM 779 O O . LYS A 1 95 ? -32.538 26.121 44.673 1.00 80.81 95 LYS A O 1
ATOM 784 N N . GLN A 1 96 ? -34.255 24.698 44.863 1.00 77.12 96 GLN A N 1
ATOM 785 C CA . GLN A 1 96 ? -34.041 24.450 46.293 1.00 77.12 96 GLN A CA 1
ATOM 786 C C . GLN A 1 96 ? -32.757 23.657 46.542 1.00 77.12 96 GLN A C 1
ATOM 788 O O . GLN A 1 96 ? -32.010 23.989 47.456 1.00 77.12 96 GLN A O 1
ATOM 793 N N . ILE A 1 97 ? -32.470 22.654 45.709 1.00 79.44 97 ILE A N 1
ATOM 794 C CA . ILE A 1 97 ? -31.217 21.892 45.787 1.00 79.44 97 ILE A CA 1
ATOM 795 C C . ILE A 1 97 ? -30.016 22.806 45.515 1.00 79.44 97 ILE A C 1
ATOM 797 O O . ILE A 1 97 ? -29.024 22.741 46.236 1.00 79.44 97 ILE A O 1
ATOM 801 N N . GLU A 1 98 ? -30.117 23.685 44.518 1.00 80.69 98 GLU A N 1
ATOM 802 C CA . GLU A 1 98 ? -29.072 24.660 44.190 1.00 80.69 98 GLU A CA 1
ATOM 803 C C . GLU A 1 98 ? -28.789 25.630 45.352 1.00 80.69 98 GLU A C 1
ATOM 805 O O . GLU A 1 98 ? -27.628 25.868 45.680 1.00 80.69 98 GLU A O 1
ATOM 810 N N . LEU A 1 99 ? -29.833 26.131 46.024 1.00 82.25 99 LEU A N 1
ATOM 811 C CA . LEU A 1 99 ? -29.702 26.992 47.208 1.00 82.25 99 LEU A CA 1
ATOM 812 C C . LEU A 1 99 ? -29.023 26.275 48.380 1.00 82.25 99 LEU A C 1
ATOM 814 O O . LEU A 1 99 ? -28.066 26.802 48.939 1.00 82.25 99 LEU A O 1
ATOM 818 N N . VAL A 1 100 ? -29.467 25.058 48.707 1.00 82.38 100 VAL A N 1
ATOM 819 C CA . VAL A 1 100 ? -28.887 24.262 49.803 1.00 82.38 100 VAL A CA 1
ATOM 820 C C . VAL A 1 100 ? -27.424 23.918 49.527 1.00 82.38 100 VAL A C 1
ATOM 822 O O . VAL A 1 100 ? -26.607 23.920 50.443 1.00 82.38 100 VAL A O 1
ATOM 825 N N . LEU A 1 101 ? -27.070 23.622 48.273 1.00 79.12 101 LEU A N 1
ATOM 826 C CA . LEU A 1 101 ? -25.677 23.397 47.897 1.00 79.12 101 LEU A CA 1
ATOM 827 C C . LEU A 1 101 ? -24.854 24.668 48.092 1.00 79.12 101 LEU A C 1
ATOM 829 O O . LEU A 1 101 ? -23.784 24.605 48.683 1.00 79.12 101 LEU A O 1
ATOM 833 N N . LYS A 1 102 ? -25.357 25.821 47.654 1.00 77.88 102 LYS A N 1
ATOM 834 C CA . LYS A 1 102 ? -24.620 27.078 47.769 1.00 77.88 102 LYS A CA 1
ATOM 835 C C . LYS A 1 102 ? -24.371 27.486 49.226 1.00 77.88 102 LYS A C 1
ATOM 837 O O . LYS A 1 102 ? -23.251 27.841 49.555 1.00 77.88 102 LYS A O 1
ATOM 842 N N . GLU A 1 103 ? -25.365 27.342 50.101 1.00 74.69 103 GLU A N 1
ATOM 843 C CA . GLU A 1 103 ? -25.230 27.634 51.540 1.00 74.69 103 GLU A CA 1
ATOM 844 C C . GLU A 1 103 ? -24.281 26.679 52.277 1.00 74.69 103 GLU A C 1
ATOM 846 O O . GLU A 1 103 ? -23.758 27.023 53.330 1.00 74.69 103 GLU A O 1
ATOM 851 N N . LYS A 1 104 ? -24.065 25.465 51.759 1.00 65.00 104 LYS A N 1
ATOM 852 C CA . LYS A 1 104 ? -23.198 24.463 52.399 1.00 65.00 104 LYS A CA 1
ATOM 853 C C . LYS A 1 104 ? -21.721 24.594 52.006 1.00 65.00 104 LYS A C 1
ATOM 855 O O . LYS A 1 104 ? -20.878 23.938 52.616 1.00 65.00 104 LYS A O 1
ATOM 860 N N . TYR A 1 105 ? -21.430 25.368 50.961 1.00 55.28 105 TYR A N 1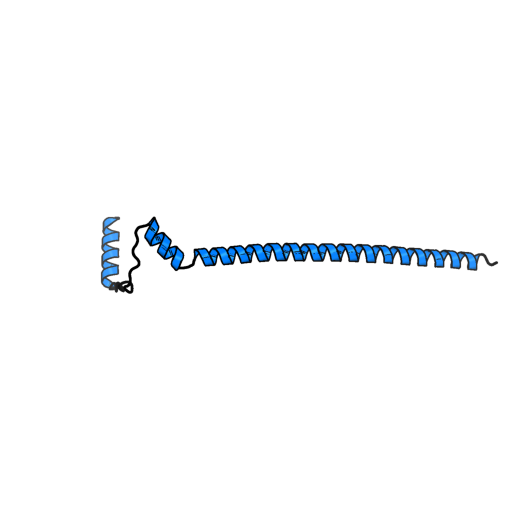
ATOM 861 C CA . TYR A 1 105 ? -20.086 25.585 50.418 1.00 55.28 105 TYR A CA 1
ATOM 862 C C . TYR A 1 105 ? -19.631 27.060 50.496 1.00 55.28 105 TYR A C 1
ATOM 864 O O . TYR A 1 105 ? -18.571 27.380 49.955 1.00 55.28 105 TYR A O 1
ATOM 872 N N . GLU A 1 106 ? -20.394 27.922 51.180 1.00 48.22 106 GLU A N 1
ATOM 873 C CA . GLU A 1 106 ? -19.942 29.208 51.750 1.00 48.22 106 GLU A CA 1
ATOM 874 C C . GLU A 1 106 ? -19.621 29.036 53.244 1.00 48.22 106 GLU A C 1
ATOM 876 O O . GLU A 1 106 ? -18.636 29.660 53.702 1.00 48.22 106 GLU A O 1
#